Protein AF-A0A6C2U5Z1-F1 (afdb_monomer_lite)

Structure (mmCIF, N/CA/C/O backbone):
data_AF-A0A6C2U5Z1-F1
#
_entry.id   AF-A0A6C2U5Z1-F1
#
loop_
_atom_site.group_PDB
_atom_site.id
_atom_site.type_symbol
_atom_site.label_atom_id
_atom_site.label_alt_id
_atom_site.label_comp_id
_atom_site.label_asym_id
_atom_site.label_entity_id
_atom_site.label_seq_id
_atom_site.pdbx_PDB_ins_code
_atom_site.Cartn_x
_atom_site.Cartn_y
_atom_site.Cartn_z
_atom_site.occupancy
_atom_site.B_iso_or_equiv
_atom_site.auth_seq_id
_atom_site.auth_comp_id
_atom_site.auth_asym_id
_atom_site.auth_atom_id
_atom_site.pdbx_PDB_model_num
ATOM 1 N N . MET A 1 1 ? 42.513 5.718 -17.011 1.00 44.56 1 MET A N 1
ATOM 2 C CA . MET A 1 1 ? 41.270 4.945 -16.811 1.00 44.56 1 MET A CA 1
ATOM 3 C C . MET A 1 1 ? 41.094 4.733 -15.318 1.00 44.56 1 MET A C 1
ATOM 5 O O . MET A 1 1 ? 41.901 4.028 -14.731 1.00 44.56 1 MET A O 1
ATOM 9 N N . PHE A 1 2 ? 40.121 5.393 -14.697 1.00 53.78 2 PHE A N 1
ATOM 10 C CA . PHE A 1 2 ? 39.808 5.219 -13.278 1.00 53.78 2 PHE A CA 1
ATOM 11 C C . PHE A 1 2 ? 38.626 4.252 -13.179 1.00 53.78 2 PHE A C 1
ATOM 13 O O . PHE A 1 2 ? 37.591 4.497 -13.792 1.00 53.78 2 PHE A O 1
ATOM 20 N N . ARG A 1 3 ? 38.803 3.120 -12.494 1.00 58.47 3 ARG A N 1
ATOM 21 C CA . ARG A 1 3 ? 37.722 2.170 -12.214 1.00 58.47 3 ARG A CA 1
ATOM 22 C C . ARG A 1 3 ? 37.384 2.312 -10.741 1.00 58.47 3 ARG A C 1
ATOM 24 O O . ARG A 1 3 ? 38.201 1.954 -9.897 1.00 58.47 3 ARG A O 1
ATOM 31 N N . ILE A 1 4 ? 36.206 2.849 -10.451 1.00 56.88 4 ILE A N 1
ATOM 32 C CA . ILE A 1 4 ? 35.606 2.702 -9.130 1.00 56.88 4 ILE A CA 1
ATOM 33 C C . ILE A 1 4 ? 35.253 1.222 -8.958 1.00 56.88 4 ILE A C 1
ATOM 35 O O . ILE A 1 4 ? 34.615 0.627 -9.827 1.00 56.88 4 ILE A O 1
ATOM 39 N N . ALA A 1 5 ? 35.732 0.603 -7.881 1.00 55.62 5 ALA A N 1
ATOM 40 C CA . ALA A 1 5 ? 35.190 -0.669 -7.430 1.00 55.62 5 ALA A CA 1
ATOM 41 C C . ALA A 1 5 ? 33.748 -0.373 -7.008 1.00 55.62 5 ALA A C 1
ATOM 43 O O . ALA A 1 5 ? 33.527 0.253 -5.975 1.00 55.62 5 ALA A O 1
ATOM 44 N N . GLY A 1 6 ? 32.798 -0.682 -7.891 1.00 50.44 6 GLY A N 1
ATOM 45 C CA . GLY A 1 6 ? 31.395 -0.360 -7.693 1.00 50.44 6 GLY A CA 1
ATOM 46 C C . GLY A 1 6 ? 30.880 -1.064 -6.450 1.00 50.44 6 GLY A C 1
ATOM 47 O O . GLY A 1 6 ? 30.727 -2.283 -6.443 1.00 50.44 6 GLY A O 1
ATOM 48 N N . THR A 1 7 ? 30.586 -0.300 -5.403 1.00 57.03 7 THR A N 1
ATOM 49 C CA . THR A 1 7 ? 29.446 -0.621 -4.552 1.00 57.03 7 THR A CA 1
ATOM 50 C C . THR A 1 7 ? 28.279 -0.826 -5.506 1.00 57.03 7 THR A C 1
ATOM 52 O O . THR A 1 7 ? 27.896 0.112 -6.201 1.00 57.03 7 THR A O 1
ATOM 55 N N . ALA A 1 8 ? 27.799 -2.063 -5.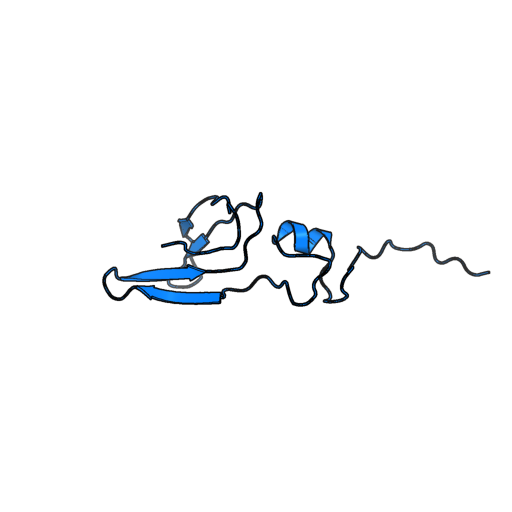636 1.00 70.50 8 ALA A N 1
ATOM 56 C CA . ALA A 1 8 ? 26.581 -2.328 -6.379 1.00 70.50 8 ALA A CA 1
ATOM 57 C C . ALA A 1 8 ? 25.482 -1.512 -5.696 1.00 70.50 8 ALA A C 1
ATOM 59 O O . ALA A 1 8 ? 25.059 -1.853 -4.593 1.00 70.50 8 ALA A O 1
ATOM 60 N N . ILE A 1 9 ? 25.113 -0.379 -6.292 1.00 72.31 9 ILE A N 1
ATOM 61 C CA . ILE A 1 9 ? 23.887 0.298 -5.903 1.00 72.31 9 ILE A CA 1
ATOM 62 C C . ILE A 1 9 ? 22.784 -0.683 -6.308 1.00 72.31 9 ILE A C 1
ATOM 64 O O . ILE A 1 9 ? 22.822 -1.165 -7.448 1.00 72.31 9 ILE A O 1
ATOM 68 N N . PRO A 1 10 ? 21.901 -1.083 -5.378 1.00 83.38 10 PRO A N 1
ATOM 69 C CA . PRO A 1 10 ? 20.743 -1.886 -5.736 1.00 83.38 10 PRO A CA 1
ATOM 70 C C . PRO A 1 10 ? 20.016 -1.234 -6.916 1.00 83.38 10 PRO A C 1
ATOM 72 O O . PRO A 1 10 ? 19.982 -0.008 -6.997 1.00 83.38 10 PRO A O 1
ATOM 75 N N . ALA A 1 11 ? 19.508 -2.047 -7.842 1.00 91.94 11 ALA A N 1
ATOM 76 C CA . ALA A 1 11 ? 18.749 -1.525 -8.970 1.00 91.94 11 ALA A CA 1
ATOM 77 C C . ALA A 1 11 ? 17.508 -0.777 -8.461 1.00 91.94 11 ALA A C 1
ATOM 79 O O . ALA A 1 11 ? 16.908 -1.201 -7.472 1.00 91.94 11 ALA A O 1
ATOM 80 N N . ASP A 1 12 ? 17.237 0.343 -9.114 1.00 94.00 12 ASP A N 1
ATOM 81 C CA . ASP A 1 12 ? 16.087 1.234 -8.973 1.00 94.00 12 ASP A CA 1
ATOM 82 C C . ASP A 1 12 ? 15.720 1.556 -10.426 1.00 94.00 12 ASP A C 1
ATOM 84 O O . ASP A 1 12 ? 16.369 2.386 -11.079 1.00 94.00 12 ASP A O 1
ATOM 88 N N . SER A 1 13 ? 14.883 0.694 -11.001 1.00 95.12 13 SER A N 1
ATOM 89 C CA . SER A 1 13 ? 14.678 0.596 -12.448 1.00 95.12 13 SER A CA 1
ATOM 90 C C . SER A 1 13 ? 13.837 1.747 -13.001 1.00 95.12 13 SER A C 1
ATOM 92 O O . SER A 1 13 ? 14.093 2.196 -14.125 1.00 95.12 13 SER A O 1
ATOM 94 N N . ASP A 1 14 ? 12.905 2.277 -12.213 1.00 94.06 14 ASP A N 1
ATOM 95 C CA . ASP A 1 14 ? 12.055 3.407 -12.578 1.00 94.06 14 ASP A CA 1
ATOM 96 C C . ASP A 1 14 ? 12.495 4.757 -11.979 1.00 94.06 14 ASP A C 1
ATOM 98 O O . ASP A 1 14 ? 12.088 5.814 -12.479 1.00 94.06 14 ASP A O 1
ATOM 102 N N . GLY A 1 15 ? 13.415 4.749 -11.011 1.00 93.81 15 GLY A N 1
ATOM 103 C CA . GLY A 1 15 ? 14.018 5.945 -10.436 1.00 93.81 15 GLY A CA 1
ATOM 104 C C . GLY A 1 15 ? 13.147 6.636 -9.390 1.00 93.81 15 GLY A C 1
ATOM 105 O O . GLY A 1 15 ? 13.317 7.846 -9.186 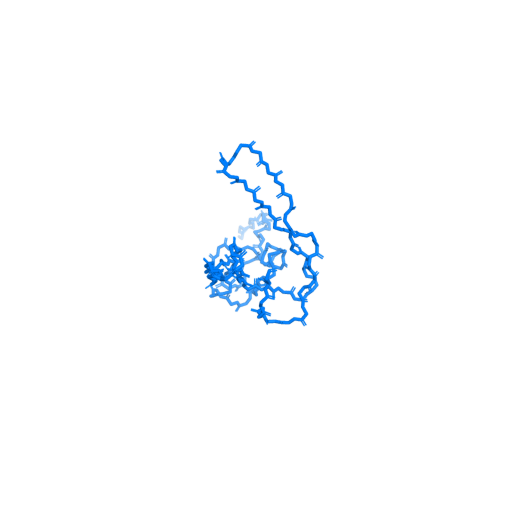1.00 93.81 15 GLY A O 1
ATOM 106 N N . ASP A 1 16 ? 12.212 5.921 -8.758 1.00 91.50 16 ASP A N 1
ATOM 107 C CA . ASP A 1 16 ? 11.331 6.456 -7.714 1.00 91.50 16 ASP A CA 1
ATOM 108 C C . ASP A 1 16 ? 12.008 6.533 -6.325 1.00 91.50 16 ASP A C 1
ATOM 110 O O . ASP A 1 16 ? 11.520 7.208 -5.407 1.00 91.50 16 ASP A O 1
ATOM 114 N N . GLY A 1 17 ? 13.197 5.930 -6.194 1.00 90.94 17 GLY A N 1
ATOM 115 C CA . GLY A 1 17 ? 14.017 5.922 -4.986 1.00 90.94 17 GLY A CA 1
ATOM 116 C C . GLY A 1 17 ? 13.814 4.702 -4.084 1.00 90.94 17 GLY A C 1
ATOM 117 O O . GLY A 1 17 ? 14.469 4.613 -3.034 1.00 90.94 17 GLY A O 1
ATOM 118 N N . LEU A 1 18 ? 12.945 3.764 -4.460 1.00 91.12 18 LEU A N 1
ATOM 119 C CA . LEU A 1 18 ? 12.941 2.399 -3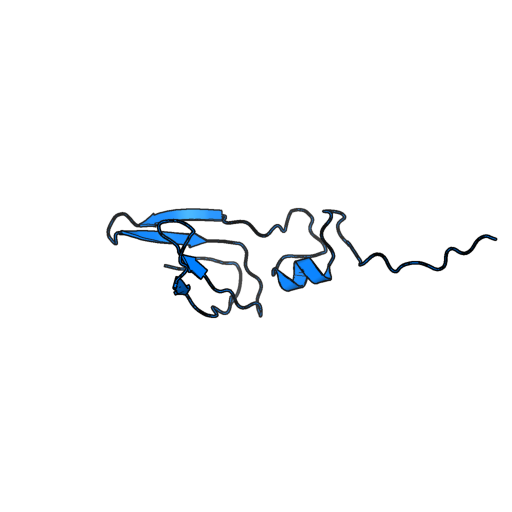.957 1.00 91.12 18 LEU A CA 1
ATOM 120 C C . LEU A 1 18 ? 13.855 1.529 -4.816 1.00 91.12 18 LEU A C 1
ATOM 122 O O . LEU A 1 18 ? 14.310 1.887 -5.888 1.00 91.12 18 LEU A O 1
ATOM 126 N N . THR A 1 19 ? 14.235 0.384 -4.267 1.00 93.56 19 THR A N 1
ATOM 127 C CA . THR A 1 19 ? 15.035 -0.583 -5.022 1.00 93.56 19 THR A CA 1
ATOM 128 C C . THR A 1 19 ? 14.093 -1.645 -5.550 1.00 93.56 19 THR A C 1
ATOM 130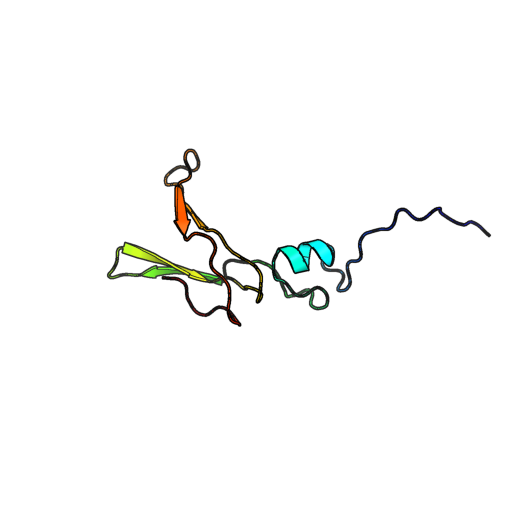 O O . THR A 1 19 ? 13.232 -2.065 -4.770 1.00 93.56 19 THR A O 1
ATOM 133 N N . ASP A 1 20 ? 14.362 -2.221 -6.719 1.00 92.06 20 ASP A N 1
ATOM 134 C CA . ASP A 1 20 ? 13.495 -3.234 -7.332 1.00 92.06 20 ASP A CA 1
ATOM 135 C C . ASP A 1 20 ? 13.154 -4.375 -6.352 1.00 92.06 20 ASP A C 1
ATOM 137 O O . ASP A 1 20 ? 12.044 -4.901 -6.296 1.00 92.06 20 ASP A O 1
ATOM 141 N N . ALA A 1 21 ? 14.125 -4.766 -5.518 1.00 89.44 21 ALA A N 1
ATOM 142 C CA . ALA A 1 21 ? 13.947 -5.815 -4.516 1.00 89.44 21 ALA A CA 1
ATOM 143 C C . ALA A 1 21 ? 12.974 -5.430 -3.385 1.00 89.44 21 ALA A C 1
ATOM 145 O O . ALA A 1 21 ? 12.254 -6.292 -2.878 1.00 89.44 21 ALA A O 1
ATOM 146 N N . LEU A 1 22 ? 12.971 -4.162 -2.965 1.00 89.50 22 LEU A N 1
ATOM 147 C CA . LEU A 1 22 ? 12.022 -3.640 -1.978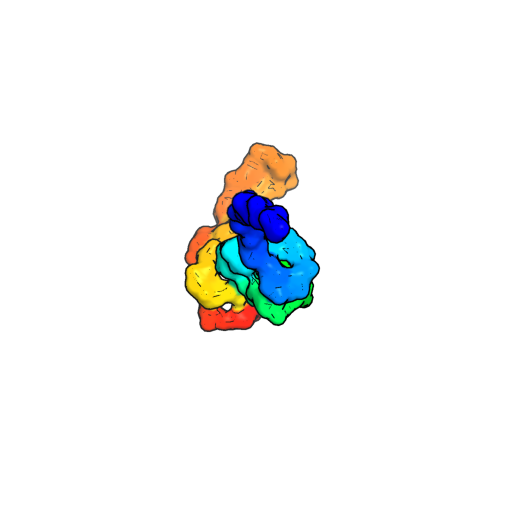 1.00 89.50 22 LEU A CA 1
ATOM 148 C C . LEU A 1 22 ? 10.624 -3.565 -2.578 1.00 89.50 22 LEU A C 1
ATOM 150 O O . LEU A 1 22 ? 9.670 -3.967 -1.921 1.00 89.50 22 LEU A O 1
ATOM 154 N N . GLU A 1 23 ? 10.509 -3.120 -3.821 1.00 90.56 23 GLU A N 1
ATOM 155 C CA . GLU A 1 23 ? 9.228 -3.017 -4.511 1.00 90.56 23 GLU A CA 1
ATOM 156 C C . GLU A 1 23 ? 8.573 -4.382 -4.708 1.00 90.56 23 GLU A C 1
ATOM 158 O O . GLU A 1 23 ? 7.428 -4.597 -4.308 1.00 90.56 23 GLU A O 1
ATOM 163 N N . ILE A 1 24 ? 9.344 -5.374 -5.163 1.00 86.62 24 ILE A N 1
ATOM 164 C CA . ILE A 1 24 ? 8.889 -6.768 -5.242 1.00 86.62 24 ILE A CA 1
ATOM 165 C C . ILE A 1 24 ? 8.428 -7.279 -3.867 1.00 86.62 24 ILE A C 1
ATOM 167 O O . ILE A 1 24 ? 7.416 -7.975 -3.771 1.00 86.62 24 ILE A O 1
ATOM 171 N N . ALA A 1 25 ? 9.148 -6.943 -2.791 1.00 83.69 25 ALA A N 1
ATOM 172 C CA . ALA A 1 25 ? 8.788 -7.361 -1.436 1.00 83.69 25 ALA A CA 1
ATOM 173 C C . ALA A 1 25 ? 7.511 -6.676 -0.911 1.00 83.69 25 ALA A C 1
ATOM 175 O O . ALA A 1 25 ? 6.778 -7.278 -0.124 1.00 83.69 25 ALA A O 1
ATOM 176 N N . LEU A 1 26 ? 7.240 -5.441 -1.339 1.00 82.81 26 LEU A N 1
ATOM 177 C CA . LEU A 1 26 ? 6.024 -4.687 -1.015 1.00 82.81 26 LEU A CA 1
ATOM 178 C C . LEU A 1 26 ? 4.835 -5.077 -1.908 1.00 82.81 26 LEU A C 1
ATOM 180 O O . LEU A 1 26 ? 3.675 -4.850 -1.547 1.00 82.81 26 LEU A O 1
ATOM 184 N N . GLY A 1 27 ? 5.112 -5.714 -3.044 1.00 81.94 27 GLY A N 1
ATOM 185 C CA . GLY A 1 27 ? 4.120 -6.031 -4.058 1.00 81.94 27 GLY A CA 1
ATOM 186 C C . GLY A 1 27 ? 3.774 -4.842 -4.952 1.00 81.94 27 GLY A C 1
ATOM 187 O O . GLY A 1 27 ? 2.627 -4.723 -5.385 1.00 81.94 27 GLY A O 1
ATOM 188 N N . THR A 1 28 ? 4.747 -3.969 -5.197 1.00 85.75 28 THR A N 1
ATOM 189 C CA . THR A 1 28 ? 4.696 -2.898 -6.194 1.00 85.75 28 THR A CA 1
ATOM 190 C C . THR A 1 28 ? 5.476 -3.285 -7.458 1.00 85.75 28 THR A C 1
ATOM 192 O O . THR A 1 28 ? 6.065 -4.369 -7.520 1.00 85.75 28 THR A O 1
ATOM 195 N N . ASN A 1 29 ? 5.396 -2.467 -8.510 1.00 87.25 29 ASN A N 1
ATOM 196 C CA . ASN A 1 29 ? 6.004 -2.733 -9.814 1.00 87.25 29 ASN A CA 1
ATOM 197 C C . ASN A 1 29 ? 7.292 -1.908 -10.013 1.00 87.25 29 ASN A C 1
ATOM 199 O O . ASN A 1 29 ? 7.150 -0.706 -10.173 1.00 87.25 29 ASN A O 1
ATOM 203 N N . PRO A 1 30 ? 8.479 -2.540 -10.137 1.00 91.44 30 PRO A N 1
ATOM 204 C CA . PRO A 1 30 ? 9.769 -1.840 -10.229 1.00 91.44 30 PRO A CA 1
ATOM 205 C C . PRO A 1 30 ? 10.023 -1.070 -11.530 1.00 91.44 30 PRO A C 1
ATOM 207 O O . PRO A 1 30 ? 11.041 -0.402 -11.684 1.00 91.44 30 PRO A O 1
ATOM 210 N N . ASP A 1 31 ? 9.139 -1.228 -12.514 1.00 93.94 31 ASP A N 1
ATOM 211 C CA . ASP A 1 31 ? 9.215 -0.527 -13.795 1.00 93.94 31 ASP A CA 1
ATOM 212 C C . ASP A 1 31 ? 8.204 0.640 -13.879 1.00 93.94 31 ASP A C 1
ATOM 214 O O . ASP A 1 31 ? 7.973 1.173 -14.970 1.00 93.94 31 ASP A O 1
ATOM 218 N N . ASP A 1 32 ? 7.530 0.995 -12.779 1.00 91.00 32 ASP A N 1
ATOM 219 C CA . ASP A 1 32 ? 6.451 1.984 -12.751 1.00 91.00 32 ASP A CA 1
ATOM 220 C C . ASP A 1 32 ? 6.533 2.874 -11.497 1.00 91.00 32 ASP A C 1
ATOM 222 O O . ASP A 1 32 ? 6.046 2.468 -10.438 1.00 91.00 32 ASP A O 1
ATOM 226 N N . PRO A 1 33 ? 7.010 4.128 -11.629 1.00 92.25 33 PRO A N 1
ATOM 227 C CA . PRO A 1 33 ? 7.281 4.997 -10.484 1.00 92.25 33 PRO A CA 1
ATOM 228 C C . PRO A 1 33 ? 6.003 5.482 -9.780 1.00 92.25 33 PRO A C 1
ATOM 230 O O . PRO A 1 33 ? 6.063 6.103 -8.719 1.00 92.25 33 PRO A O 1
ATOM 233 N N . ASP A 1 34 ? 4.825 5.237 -10.370 1.00 89.44 34 ASP A N 1
ATOM 234 C CA . ASP A 1 34 ? 3.527 5.497 -9.743 1.00 89.44 34 ASP A CA 1
ATOM 235 C C . ASP A 1 34 ? 3.014 4.277 -8.939 1.00 89.44 34 ASP A C 1
ATOM 237 O O . ASP A 1 34 ? 1.996 4.359 -8.238 1.00 89.44 34 ASP A O 1
ATOM 241 N N . SER A 1 35 ? 3.709 3.135 -8.999 1.00 86.44 35 SER A N 1
ATOM 242 C CA . SER A 1 35 ? 3.376 1.905 -8.281 1.00 86.44 35 SER A CA 1
ATOM 243 C C . SER A 1 35 ? 3.820 1.977 -6.822 1.00 86.44 35 SER A C 1
ATOM 245 O O . SER A 1 35 ? 4.774 1.344 -6.395 1.00 86.44 35 SER A O 1
ATOM 247 N N . MET A 1 36 ? 3.095 2.731 -5.999 1.00 83.25 36 MET A N 1
ATOM 248 C CA . MET A 1 36 ? 3.440 2.884 -4.583 1.00 83.25 36 MET A CA 1
ATOM 249 C C . MET A 1 36 ? 2.546 2.054 -3.655 1.00 83.25 36 MET A C 1
ATOM 251 O O . MET A 1 36 ? 1.336 1.917 -3.865 1.00 83.25 36 MET A O 1
ATOM 255 N N . PHE A 1 37 ? 3.117 1.556 -2.552 1.00 83.75 37 PHE A N 1
ATOM 256 C CA . PHE A 1 37 ? 2.323 0.972 -1.472 1.00 83.75 37 PHE A CA 1
ATOM 257 C C . PHE A 1 37 ? 1.583 2.080 -0.712 1.00 83.75 37 PHE A C 1
ATOM 259 O O . PHE A 1 37 ? 2.192 2.884 -0.003 1.00 83.75 37 PHE A O 1
ATOM 266 N N . ALA A 1 38 ? 0.256 2.106 -0.829 1.00 84.44 38 ALA A N 1
ATOM 267 C CA . ALA A 1 38 ? -0.590 3.080 -0.150 1.00 84.44 38 ALA A CA 1
ATOM 268 C C . ALA A 1 38 ? -1.954 2.490 0.226 1.00 84.44 38 ALA A C 1
ATOM 270 O O . ALA A 1 38 ? -2.502 1.647 -0.480 1.00 84.44 38 ALA A O 1
ATOM 271 N N . ILE A 1 39 ? -2.541 2.986 1.317 1.00 85.12 39 ILE A N 1
ATOM 272 C CA . ILE A 1 39 ? -3.948 2.722 1.628 1.00 85.12 39 ILE A CA 1
ATOM 273 C C . ILE A 1 39 ? -4.811 3.584 0.701 1.00 85.12 39 ILE A C 1
ATOM 275 O O . ILE A 1 39 ? -4.777 4.811 0.784 1.00 85.12 39 ILE A O 1
ATOM 279 N N . SER A 1 40 ? -5.567 2.941 -0.187 1.00 85.31 40 SER A N 1
ATOM 280 C CA . SER A 1 40 ? -6.434 3.584 -1.179 1.00 85.31 40 SER A CA 1
ATOM 281 C C . SER A 1 40 ? -7.876 3.767 -0.699 1.00 85.31 40 SER A C 1
ATOM 283 O O . SER A 1 40 ? -8.576 4.646 -1.199 1.00 85.31 40 SER A O 1
ATOM 285 N N . ASP A 1 41 ? -8.315 2.984 0.288 1.00 83.12 41 ASP A N 1
ATOM 286 C CA . ASP A 1 41 ? -9.578 3.198 0.996 1.00 83.12 41 ASP A CA 1
ATOM 287 C C . ASP A 1 41 ? -9.446 2.808 2.470 1.00 83.12 41 ASP A C 1
ATOM 289 O O . ASP A 1 41 ? -8.818 1.803 2.795 1.00 83.12 41 ASP A O 1
ATOM 293 N N . ALA A 1 42 ? -10.052 3.607 3.344 1.00 83.56 42 ALA A N 1
ATOM 294 C CA . ALA A 1 42 ? -10.122 3.401 4.791 1.00 83.56 42 ALA A CA 1
ATOM 295 C C . ALA A 1 42 ? -11.480 3.896 5.316 1.00 83.56 42 ALA A C 1
ATOM 297 O O . ALA A 1 42 ? -11.564 4.741 6.212 1.00 83.56 42 ALA A O 1
ATOM 298 N N . SER A 1 43 ? -12.562 3.446 4.683 1.00 86.38 43 SER A N 1
ATOM 299 C CA . SER A 1 43 ? -13.910 3.940 4.951 1.00 86.38 43 SER A CA 1
ATOM 300 C C . SER A 1 43 ? -14.612 3.129 6.050 1.00 86.38 43 SER A C 1
ATOM 302 O O . SER A 1 43 ? -14.472 1.907 6.118 1.00 86.38 43 SER A O 1
ATOM 304 N N . PRO A 1 44 ? -15.386 3.772 6.944 1.00 82.62 44 PRO A N 1
ATOM 305 C CA . PRO A 1 44 ? -16.201 3.049 7.909 1.00 82.62 44 PRO A CA 1
ATOM 306 C C . PRO A 1 44 ? -17.360 2.351 7.193 1.00 82.62 44 PRO A C 1
ATOM 308 O O . PRO A 1 44 ? -18.034 2.948 6.353 1.00 82.62 44 PRO A O 1
ATOM 311 N N . VAL A 1 45 ? -17.648 1.112 7.578 1.00 83.44 45 VAL A N 1
ATOM 312 C CA . VAL A 1 45 ? -18.820 0.367 7.120 1.00 83.44 45 VAL A CA 1
ATOM 313 C C . VAL A 1 45 ? -19.987 0.705 8.062 1.00 83.44 45 VAL A C 1
ATOM 315 O O . VAL A 1 45 ? -20.009 0.243 9.210 1.00 83.44 45 VAL A O 1
ATOM 318 N N . PRO A 1 46 ? -20.971 1.524 7.627 1.00 76.50 46 PRO A N 1
ATOM 319 C CA . PRO A 1 46 ? -21.888 2.219 8.539 1.00 76.50 46 PRO A CA 1
ATOM 320 C C . PRO A 1 46 ? -22.779 1.306 9.388 1.00 76.50 46 PRO A C 1
ATOM 322 O O . PRO A 1 46 ? -23.314 1.735 10.406 1.00 76.50 46 PRO A O 1
ATOM 325 N N . THR A 1 47 ? -22.973 0.057 8.966 1.00 73.81 47 THR A N 1
ATOM 326 C CA . THR A 1 47 ? -23.923 -0.879 9.586 1.00 73.81 47 THR A CA 1
ATOM 327 C C . THR A 1 47 ? -23.248 -1.920 10.479 1.00 73.81 47 THR A C 1
ATOM 329 O O . THR A 1 47 ? -23.919 -2.548 11.291 1.00 73.81 47 THR A O 1
ATOM 332 N N . SER A 1 48 ? -21.936 -2.106 10.354 1.00 72.00 48 SER A N 1
ATOM 333 C CA . SER A 1 48 ? -21.188 -3.161 11.049 1.00 72.00 48 SER A CA 1
ATOM 334 C C . SER A 1 48 ? -20.201 -2.626 12.086 1.00 72.00 48 SER A C 1
ATOM 336 O O . SER A 1 48 ? -19.689 -3.415 12.873 1.00 72.00 48 SER A O 1
ATOM 338 N N . GLY A 1 49 ? -19.926 -1.315 12.114 1.00 72.44 49 GLY A N 1
ATOM 339 C CA . GLY A 1 49 ? -18.940 -0.734 13.039 1.00 72.44 49 GLY A CA 1
ATOM 340 C C . GLY A 1 49 ? -17.497 -1.161 12.740 1.00 72.44 49 GLY A C 1
ATOM 341 O O . GLY A 1 49 ? -16.631 -1.036 13.598 1.00 72.44 49 GLY A O 1
ATOM 342 N N . THR A 1 50 ? -17.258 -1.672 11.532 1.00 72.44 50 THR A N 1
ATOM 343 C CA . THR A 1 50 ? -15.947 -2.088 11.009 1.00 72.44 50 THR A CA 1
ATOM 344 C C . THR A 1 50 ? -15.457 -1.068 9.982 1.00 72.44 50 THR A C 1
ATOM 346 O O . THR A 1 50 ? -16.213 -0.181 9.581 1.00 72.44 50 THR A O 1
ATOM 349 N N . PHE A 1 51 ? -14.199 -1.171 9.560 1.00 78.25 51 PHE A N 1
ATOM 350 C CA . PHE A 1 51 ? -13.623 -0.347 8.498 1.00 78.25 51 PHE A CA 1
ATOM 351 C C . PHE A 1 51 ? -13.277 -1.229 7.305 1.00 78.25 51 PHE A C 1
ATOM 353 O O . PHE A 1 51 ? -12.703 -2.297 7.487 1.00 78.25 51 PHE A O 1
ATOM 360 N N . ARG A 1 52 ? -13.582 -0.761 6.094 1.00 80.31 52 ARG A N 1
ATOM 361 C CA . ARG A 1 52 ? -13.050 -1.335 4.861 1.00 80.31 52 ARG A CA 1
ATOM 362 C C . ARG A 1 52 ? -11.666 -0.754 4.632 1.00 80.31 52 ARG A C 1
ATOM 364 O O . ARG A 1 52 ? -11.497 0.464 4.676 1.00 80.31 52 ARG A O 1
ATOM 371 N N . LEU A 1 53 ? -10.703 -1.627 4.367 1.00 82.00 53 LEU A N 1
ATOM 372 C CA . LEU A 1 53 ? -9.338 -1.240 4.047 1.00 82.00 53 LEU A CA 1
ATOM 373 C C . LEU A 1 53 ? -8.984 -1.781 2.656 1.00 82.00 53 LEU A C 1
ATOM 375 O O . LEU A 1 53 ? -9.166 -2.966 2.380 1.00 82.00 53 LEU A O 1
ATOM 379 N N . ALA A 1 54 ? -8.497 -0.909 1.777 1.00 80.69 54 ALA A N 1
ATOM 380 C CA . ALA A 1 54 ? -8.009 -1.277 0.450 1.00 80.69 54 ALA A CA 1
ATOM 381 C C . ALA A 1 54 ? -6.613 -0.693 0.220 1.00 80.69 54 ALA A C 1
ATOM 383 O O . ALA A 1 54 ? -6.314 0.412 0.670 1.00 80.69 54 ALA A O 1
ATOM 384 N N . TRP A 1 55 ? -5.754 -1.448 -0.459 1.00 80.56 55 TRP A N 1
ATOM 385 C CA . TRP A 1 55 ? -4.391 -1.058 -0.827 1.00 80.56 55 TRP A CA 1
ATOM 386 C C . TRP A 1 55 ? -3.951 -1.868 -2.043 1.00 80.56 55 TRP A C 1
ATOM 388 O O . TRP A 1 55 ? -4.369 -3.021 -2.120 1.00 80.56 55 TRP A O 1
ATOM 398 N N . PRO A 1 56 ? -3.118 -1.332 -2.959 1.00 76.25 56 PRO A N 1
ATOM 399 C CA . PRO A 1 56 ? -2.478 -2.101 -4.028 1.00 76.25 56 PRO A CA 1
ATOM 400 C C . PRO A 1 56 ? -1.742 -3.328 -3.472 1.00 76.25 56 PRO A C 1
ATOM 402 O O . PRO A 1 56 ? -0.994 -3.222 -2.504 1.00 76.25 56 PRO A O 1
ATOM 405 N N . SER A 1 57 ? -1.963 -4.498 -4.070 1.00 75.81 57 SER A N 1
ATOM 406 C CA . SER A 1 57 ? -1.435 -5.773 -3.583 1.00 75.81 57 SER A CA 1
ATOM 407 C C . SER A 1 57 ? -0.946 -6.631 -4.743 1.00 75.81 57 SER A C 1
ATOM 409 O O . SER A 1 57 ? -1.657 -6.730 -5.750 1.00 75.81 57 SER A O 1
ATOM 411 N N . ALA A 1 58 ? 0.181 -7.322 -4.579 1.00 73.94 58 ALA A N 1
ATOM 412 C CA . ALA A 1 58 ? 0.710 -8.228 -5.597 1.00 73.94 58 ALA A CA 1
ATOM 413 C C . ALA A 1 58 ? 0.381 -9.696 -5.328 1.00 73.94 58 ALA A C 1
ATOM 415 O O . ALA A 1 58 ? 0.419 -10.185 -4.196 1.00 73.94 58 ALA A O 1
ATOM 416 N N . THR A 1 59 ? 0.139 -10.430 -6.414 1.00 72.25 59 THR A N 1
ATOM 417 C CA . THR A 1 59 ? 0.002 -11.886 -6.388 1.00 72.25 59 THR A CA 1
ATOM 418 C C . THR A 1 59 ? 1.247 -12.531 -5.782 1.00 72.25 59 THR A C 1
ATOM 420 O O . THR A 1 59 ? 2.365 -12.268 -6.213 1.00 72.25 59 THR A O 1
ATOM 423 N N . GLY A 1 60 ? 1.051 -13.418 -4.805 1.00 73.38 60 GLY A N 1
ATOM 424 C CA . GLY A 1 60 ? 2.145 -14.138 -4.141 1.00 73.38 60 GLY A CA 1
ATOM 425 C C . GLY A 1 60 ? 2.760 -13.411 -2.941 1.00 73.38 60 GLY A C 1
ATOM 426 O O . GLY A 1 60 ? 3.561 -14.019 -2.232 1.00 73.38 60 GLY A O 1
ATOM 427 N N . VAL A 1 61 ? 2.348 -12.171 -2.662 1.00 76.25 61 VAL A N 1
ATOM 428 C CA . VAL A 1 61 ? 2.681 -11.469 -1.417 1.00 76.25 61 VAL A CA 1
ATOM 429 C C . VAL A 1 61 ? 1.590 -11.738 -0.383 1.00 76.25 61 VAL A C 1
ATOM 431 O O . VAL A 1 61 ? 0.395 -11.731 -0.693 1.00 76.25 61 VAL A O 1
ATOM 434 N N . LEU A 1 62 ? 2.012 -12.013 0.853 1.00 81.62 62 LEU A N 1
ATOM 435 C CA . LEU A 1 62 ? 1.110 -12.187 1.985 1.00 81.62 62 LEU A CA 1
ATOM 436 C C . LEU A 1 62 ? 1.078 -10.913 2.822 1.00 81.62 62 LEU A C 1
ATOM 438 O O . LEU A 1 62 ? 2.124 -10.416 3.240 1.00 81.62 62 LEU A O 1
ATOM 442 N N . TYR A 1 63 ? -0.127 -10.440 3.129 1.00 82.06 63 TYR A N 1
ATOM 443 C CA . TYR A 1 63 ? -0.340 -9.254 3.955 1.00 82.06 63 TYR A CA 1
ATOM 444 C C . TYR A 1 63 ? -0.910 -9.638 5.325 1.00 82.06 63 TYR A C 1
ATOM 446 O O . TYR A 1 63 ? -1.725 -10.557 5.443 1.00 82.06 63 TYR A O 1
ATOM 454 N N . ARG A 1 64 ? -0.487 -8.915 6.366 1.00 87.25 64 ARG A N 1
ATOM 455 C CA . ARG A 1 64 ? -0.999 -9.032 7.737 1.00 87.25 64 ARG A CA 1
ATOM 456 C C . ARG A 1 64 ? -1.399 -7.652 8.245 1.00 87.25 64 ARG A C 1
ATOM 458 O O . ARG A 1 64 ? -0.595 -6.724 8.177 1.00 87.25 64 ARG A O 1
ATOM 465 N N . VAL A 1 65 ? -2.603 -7.544 8.800 1.00 85.94 65 VAL A N 1
ATOM 466 C CA . VAL A 1 65 ? -3.134 -6.295 9.359 1.00 85.94 65 VAL A CA 1
ATOM 467 C C . VAL A 1 65 ? -3.096 -6.362 10.881 1.00 85.94 65 VAL A C 1
ATOM 469 O O . VAL A 1 65 ? -3.528 -7.343 11.491 1.00 85.94 65 VAL A O 1
ATOM 472 N N . TRP A 1 66 ? -2.560 -5.304 11.483 1.00 88.81 66 TRP A N 1
ATOM 473 C CA . TRP A 1 66 ? -2.518 -5.113 12.926 1.00 88.81 66 TRP A CA 1
ATOM 474 C C . TRP A 1 66 ? -3.311 -3.868 13.297 1.00 88.81 66 TRP A C 1
ATOM 476 O O . TRP A 1 66 ? -3.226 -2.851 12.611 1.00 88.81 66 TRP A O 1
ATOM 486 N N . GLU A 1 67 ? -4.019 -3.922 14.418 1.00 87.94 67 GLU A N 1
ATOM 487 C CA . GLU A 1 67 ? -4.723 -2.776 14.980 1.00 87.94 67 GLU A CA 1
ATOM 488 C C . GLU A 1 67 ? -4.220 -2.450 16.386 1.00 87.94 67 GLU A C 1
ATOM 490 O O . GLU A 1 67 ? -3.769 -3.323 17.133 1.00 87.94 67 GLU A O 1
ATOM 495 N N . SER A 1 68 ? -4.320 -1.176 16.760 1.00 90.31 68 SER A N 1
ATOM 496 C CA . SER A 1 68 ? -4.081 -0.730 18.125 1.00 90.31 68 SER A CA 1
ATOM 497 C C . SER A 1 68 ? -4.976 0.461 18.462 1.00 90.31 68 SER A C 1
ATOM 499 O O . SER A 1 68 ? -4.834 1.510 17.834 1.00 90.31 68 SER A O 1
ATOM 501 N N . PRO A 1 69 ? -5.829 0.373 19.498 1.00 85.69 69 PRO A N 1
ATOM 502 C CA . PRO A 1 69 ? -6.646 1.509 19.929 1.00 85.69 69 PRO A CA 1
ATOM 503 C C . PRO A 1 69 ? -5.839 2.725 20.418 1.00 85.69 69 PRO A C 1
ATOM 505 O O . PRO A 1 69 ? -6.361 3.834 20.443 1.00 85.69 69 PRO A O 1
ATOM 508 N N . GLY A 1 70 ? -4.584 2.530 20.842 1.00 89.94 70 GLY A N 1
ATOM 509 C CA . GLY A 1 70 ? -3.755 3.579 21.455 1.00 89.94 70 GLY A CA 1
ATOM 510 C C . GLY A 1 70 ? -2.275 3.521 21.081 1.00 89.94 70 GLY A C 1
ATOM 511 O O . GLY A 1 70 ? -1.449 4.074 21.800 1.00 89.94 70 GLY A O 1
ATOM 512 N N . LEU A 1 71 ? -1.931 2.808 20.004 1.00 86.94 71 LEU A N 1
ATOM 513 C CA . LEU A 1 71 ? -0.567 2.608 19.483 1.00 86.94 71 LEU A CA 1
ATOM 514 C C . LEU A 1 71 ? 0.426 1.908 20.438 1.00 86.94 71 LEU A C 1
ATOM 516 O O . LEU A 1 71 ? 1.606 1.785 20.115 1.00 86.94 71 LEU A O 1
ATOM 520 N N . ALA A 1 72 ? -0.038 1.425 21.595 1.00 91.88 72 ALA A N 1
ATOM 521 C CA . ALA A 1 72 ? 0.798 0.826 22.641 1.00 91.88 72 ALA A CA 1
ATOM 522 C C . ALA A 1 72 ? 0.718 -0.711 22.707 1.00 91.88 72 ALA A C 1
ATOM 524 O O . ALA A 1 72 ? 1.658 -1.360 23.159 1.00 91.88 7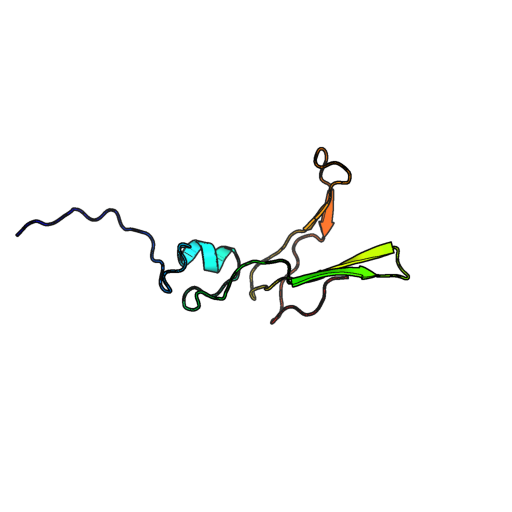2 ALA A O 1
ATOM 525 N N . HIS A 1 73 ? -0.392 -1.301 22.261 1.00 90.44 73 HIS A N 1
ATOM 526 C CA . HIS A 1 73 ? -0.588 -2.751 22.196 1.00 90.44 73 HIS A CA 1
ATOM 527 C C . HIS A 1 73 ? -1.245 -3.110 20.869 1.00 90.44 73 HIS A C 1
ATOM 529 O O . HIS A 1 73 ? -2.285 -2.539 20.541 1.00 90.44 73 HIS A O 1
ATOM 535 N N . TRP A 1 74 ? -0.652 -4.043 20.130 1.00 91.75 74 TRP A N 1
ATOM 536 C CA . TRP A 1 74 ? -1.088 -4.410 18.787 1.00 91.75 74 TRP A CA 1
ATOM 537 C C . TRP A 1 74 ? -1.695 -5.811 18.778 1.00 91.75 74 TRP A C 1
ATOM 539 O O . TRP A 1 74 ? -1.102 -6.751 19.308 1.00 91.75 74 TRP A O 1
ATOM 549 N N . SER A 1 75 ? -2.867 -5.952 18.166 1.00 90.62 75 SER A N 1
ATOM 550 C CA . SER A 1 75 ? -3.515 -7.237 17.888 1.00 90.62 75 SER A CA 1
ATOM 551 C C . SER A 1 75 ? -3.618 -7.456 16.384 1.00 90.62 75 SER A C 1
ATOM 553 O O . SER A 1 75 ? -3.811 -6.509 15.627 1.00 90.62 75 SER A O 1
ATOM 555 N N . VAL A 1 76 ? -3.474 -8.706 15.943 1.00 85.44 76 VAL A N 1
ATOM 556 C CA . VAL A 1 76 ? -3.701 -9.073 14.540 1.00 85.44 76 VAL A CA 1
ATOM 557 C C . VAL A 1 76 ? -5.205 -9.110 14.295 1.00 85.44 76 VAL A C 1
ATOM 559 O O . VAL A 1 76 ? -5.907 -9.867 14.963 1.00 85.44 76 VAL A O 1
ATOM 562 N N . THR A 1 77 ? -5.687 -8.314 13.344 1.00 79.44 77 THR A N 1
ATOM 563 C CA . THR A 1 77 ? -7.082 -8.359 12.875 1.00 79.44 77 THR A CA 1
ATOM 564 C C . THR A 1 77 ? -7.250 -9.281 11.687 1.00 79.44 77 THR A C 1
ATOM 566 O O . THR A 1 77 ? -8.296 -9.902 11.542 1.00 79.44 77 THR A O 1
ATOM 569 N N . GLN A 1 78 ? -6.206 -9.401 10.867 1.00 76.25 78 GLN A N 1
ATOM 570 C CA . GLN A 1 78 ? -6.218 -10.227 9.673 1.00 76.25 78 GLN A CA 1
ATOM 571 C C . GLN A 1 78 ? -4.839 -10.834 9.430 1.00 76.25 78 GLN A C 1
ATOM 573 O O . GLN A 1 78 ? -3.837 -10.114 9.407 1.00 76.25 78 GLN A O 1
ATOM 578 N N . ASP A 1 79 ? -4.786 -12.156 9.247 1.00 79.44 79 ASP A N 1
ATOM 579 C CA . ASP A 1 79 ? -3.526 -12.894 9.151 1.00 79.44 79 ASP A CA 1
ATOM 580 C C . ASP A 1 79 ? -3.309 -13.531 7.771 1.00 79.44 79 ASP A C 1
ATOM 582 O O . ASP A 1 79 ? -4.165 -14.262 7.277 1.00 79.44 79 ASP A O 1
ATOM 586 N N . TRP A 1 80 ? -2.140 -13.257 7.183 1.00 69.12 80 TRP A N 1
ATOM 587 C CA . TRP A 1 80 ? -1.594 -13.860 5.957 1.00 69.12 80 TRP A CA 1
ATOM 588 C C . TRP A 1 80 ? -2.578 -14.012 4.788 1.00 69.12 80 TRP A C 1
ATOM 590 O O . TRP A 1 80 ? -2.761 -15.098 4.235 1.00 69.12 80 TRP A O 1
ATOM 600 N N . LEU A 1 81 ? -3.181 -12.903 4.370 1.00 67.12 81 LEU A N 1
ATOM 601 C CA . LEU A 1 81 ? -4.011 -12.864 3.170 1.00 67.12 81 LEU A CA 1
ATOM 602 C C . LEU A 1 81 ? -3.162 -12.985 1.903 1.00 67.12 81 LEU A C 1
ATOM 604 O O . LEU A 1 81 ? -2.274 -12.164 1.680 1.00 67.12 81 LEU A O 1
ATOM 608 N N . GLY A 1 82 ? -3.475 -13.969 1.056 1.00 57.19 82 GLY A N 1
ATOM 609 C CA . GLY A 1 82 ? -2.935 -14.065 -0.300 1.00 57.19 82 GLY A CA 1
ATOM 610 C C . GLY A 1 82 ? -3.757 -13.233 -1.279 1.00 57.19 82 GLY A C 1
ATOM 611 O O . GLY A 1 82 ? -4.945 -13.494 -1.462 1.00 57.19 82 GLY A O 1
ATOM 612 N N . ALA A 1 83 ? -3.133 -12.248 -1.922 1.00 58.88 83 ALA A N 1
ATOM 613 C CA . ALA A 1 83 ? -3.774 -11.474 -2.979 1.00 58.88 83 ALA A CA 1
ATOM 614 C C . ALA A 1 83 ? -3.890 -12.307 -4.270 1.00 58.88 83 ALA A C 1
ATOM 616 O O . ALA A 1 83 ? -2.909 -12.901 -4.721 1.00 58.88 83 ALA A O 1
ATOM 617 N N . THR A 1 84 ? -5.085 -12.370 -4.867 1.00 51.25 84 THR A N 1
ATOM 618 C CA . THR A 1 84 ? -5.349 -13.182 -6.074 1.00 51.25 84 THR A CA 1
ATOM 619 C C . THR A 1 84 ? -5.346 -12.409 -7.398 1.00 51.25 84 THR A C 1
ATOM 621 O O . THR A 1 84 ? -5.319 -13.059 -8.437 1.00 51.25 84 THR A O 1
ATOM 624 N N . ALA A 1 85 ? -5.356 -11.070 -7.368 1.00 44.62 85 ALA A N 1
ATOM 625 C CA . ALA A 1 85 ? -5.104 -10.096 -8.450 1.00 44.62 85 ALA A CA 1
ATOM 626 C C . ALA A 1 85 ? -5.864 -8.802 -8.106 1.00 44.62 85 ALA A C 1
ATOM 628 O O . ALA A 1 85 ? -6.978 -8.914 -7.611 1.00 44.62 85 ALA A O 1
ATOM 629 N N . ILE A 1 86 ? -5.266 -7.629 -8.373 1.00 43.72 86 ILE A N 1
ATOM 630 C CA . ILE A 1 86 ? -5.824 -6.254 -8.306 1.00 43.72 86 ILE A CA 1
ATOM 631 C C . ILE A 1 86 ? -6.877 -6.047 -7.189 1.00 43.72 86 ILE A C 1
ATOM 633 O O . ILE A 1 86 ? -8.029 -6.448 -7.334 1.00 43.72 86 ILE A O 1
ATOM 637 N N . PRO A 1 87 ? -6.526 -5.394 -6.073 1.00 45.94 87 PRO A N 1
ATOM 638 C CA . PRO A 1 87 ? -7.225 -5.556 -4.805 1.00 45.94 87 PRO A CA 1
ATOM 639 C C . PRO A 1 87 ? -8.564 -4.829 -4.799 1.00 45.94 87 PRO A C 1
ATOM 641 O O . PRO A 1 87 ? -8.651 -3.631 -4.535 1.00 45.94 87 PRO A O 1
ATOM 644 N N . THR A 1 88 ? -9.629 -5.582 -5.027 1.00 48.06 88 THR A N 1
ATOM 645 C CA . THR A 1 88 ? -10.942 -5.238 -4.496 1.00 48.06 88 THR A CA 1
ATOM 646 C C . THR A 1 88 ? -11.217 -6.120 -3.284 1.00 48.06 88 THR A C 1
ATOM 648 O O . THR A 1 88 ? -11.540 -7.297 -3.425 1.00 48.06 88 THR A O 1
ATOM 651 N N . ASP A 1 89 ? -11.107 -5.472 -2.125 1.00 41.91 89 ASP A N 1
ATOM 652 C CA . ASP A 1 89 ? -11.945 -5.649 -0.934 1.00 41.91 89 ASP A CA 1
ATOM 653 C C . ASP A 1 89 ? -11.444 -6.639 0.120 1.00 41.91 89 ASP A C 1
ATOM 655 O O . ASP A 1 89 ? -11.540 -7.855 -0.032 1.00 41.91 89 ASP A O 1
ATOM 659 N N . PHE A 1 90 ? -11.035 -6.089 1.267 1.00 50.56 90 PHE A N 1
ATOM 660 C CA . PHE A 1 90 ? -11.031 -6.803 2.539 1.00 50.56 90 PHE A CA 1
ATOM 661 C C . PHE A 1 90 ? -12.012 -6.098 3.487 1.00 50.56 90 PHE A C 1
ATOM 663 O O . PHE A 1 90 ? -11.900 -4.894 3.740 1.00 50.56 90 PHE A O 1
ATOM 670 N N . VAL A 1 91 ? -13.032 -6.855 3.904 1.00 46.59 91 VAL A N 1
ATOM 671 C CA . VAL A 1 91 ? -14.004 -6.507 4.956 1.00 46.59 91 VAL A CA 1
ATOM 672 C C . VAL A 1 91 ? -13.423 -6.897 6.305 1.00 46.59 91 VAL A C 1
ATOM 674 O O . VAL A 1 91 ? -12.813 -7.989 6.359 1.00 46.59 91 VAL A O 1
#

Organism: Pontiella desulfatans (NCBI:txid2750659)

Radius of gyration: 17.86 Å; chains: 1; bounding box: 65×21×40 Å

InterPro domains:
  IPR059100 Bacterial TSP3 repeat [PF18884] (12-32)

pLDDT: mean 77.89, std 14.62, range [41.91, 95.12]

Sequence (91 aa):
MFRIAGTAIPADSDGDGLTDALEIALGTNPDDPDSMFAISDASPVPTSGTFRLAWPSATGVLYRVWESPGLAHWSVTQDWLGATAIPTDFV

Foldseek 3Di:
DDDDPDPPDADQQCPLPDHCVVCVQLQFHSNDSVGDWDWPAFAQPVPPRDTKTDTRHHAPHFDWDWDDPVVPDIDTPDGGDGDPDGDDTDD

Secondary structure (DSSP, 8-state):
--------PPP-SS-SSS-HHHHHHHT--TT-TT------EEEEETTTTEEEEE----TT-EEEEEE-SSSSS-EEEEEEEEP-SS---B-